Protein AF-A0A5A7TK40-F1 (afdb_monomer_lite)

Radius of gyration: 28.33 Å; chains: 1; bounding box: 51×28×80 Å

Secondary structure (DSSP, 8-state):
-HHHHHHHHHHHHHHHHHHHHHHHHHHHHHHHHHHT----S---------PPPPPPB---S-HHHHHHHHHHHHHHHHHHT---HHHHHHHHHHTB-GGGGG-

Structure (mmCIF, N/CA/C/O backbone):
data_AF-A0A5A7TK40-F1
#
_entry.id   AF-A0A5A7TK40-F1
#
loop_
_atom_site.group_PDB
_atom_site.id
_atom_site.type_symbol
_atom_site.label_atom_id
_atom_site.label_alt_id
_atom_site.label_comp_id
_atom_site.label_asym_id
_atom_site.label_entity_id
_atom_site.label_seq_id
_atom_site.pdbx_PDB_ins_code
_atom_site.Cartn_x
_atom_site.Cartn_y
_atom_site.Cartn_z
_atom_site.occupancy
_atom_site.B_iso_or_equiv
_atom_site.auth_seq_id
_atom_site.auth_comp_id
_atom_site.auth_asym_id
_atom_site.auth_atom_id
_atom_site.pdbx_PDB_model_num
ATOM 1 N N . MET A 1 1 ? -15.600 18.396 61.948 1.00 63.97 1 MET A N 1
ATOM 2 C CA . MET A 1 1 ? -14.781 18.822 60.791 1.00 63.97 1 MET A CA 1
ATOM 3 C C . MET A 1 1 ? -14.151 17.643 60.057 1.00 63.97 1 MET A C 1
ATOM 5 O O . MET A 1 1 ? -14.472 17.466 58.897 1.00 63.97 1 MET A O 1
ATOM 9 N N . ILE A 1 2 ? -13.330 16.801 60.702 1.00 73.69 2 ILE A N 1
ATOM 10 C CA . ILE A 1 2 ? -12.660 15.666 60.022 1.00 73.69 2 ILE A CA 1
ATOM 11 C C . ILE A 1 2 ? -13.654 14.619 59.480 1.00 73.69 2 ILE A C 1
ATOM 13 O O . ILE A 1 2 ? -13.483 14.138 58.366 1.00 73.69 2 ILE A O 1
ATOM 17 N N . ASN A 1 3 ? -14.716 14.302 60.231 1.00 76.69 3 ASN A N 1
ATOM 18 C CA . ASN A 1 3 ? -15.721 13.328 59.790 1.00 76.69 3 ASN A CA 1
ATOM 19 C C . ASN A 1 3 ? -16.507 13.815 58.562 1.00 76.69 3 ASN A C 1
ATOM 21 O O . ASN A 1 3 ? -16.678 13.065 57.619 1.00 76.69 3 ASN A O 1
ATOM 25 N N . ASP A 1 4 ? -16.907 15.086 58.553 1.00 81.69 4 ASP A N 1
ATOM 26 C CA . ASP A 1 4 ? -17.688 15.712 57.476 1.00 81.69 4 ASP A CA 1
ATOM 27 C C . ASP A 1 4 ? -16.932 15.716 56.133 1.00 81.69 4 ASP A C 1
ATOM 29 O O . ASP A 1 4 ? -17.466 15.345 55.096 1.00 81.69 4 ASP A O 1
ATOM 33 N N . MET A 1 5 ? -15.628 16.005 56.175 1.00 85.12 5 MET A N 1
ATOM 34 C CA . MET A 1 5 ? -14.755 15.936 55.001 1.00 85.12 5 MET A CA 1
ATOM 35 C C . MET A 1 5 ? -14.573 14.492 54.497 1.00 85.12 5 MET A C 1
ATOM 37 O O . MET A 1 5 ? -14.537 14.253 53.295 1.00 85.12 5 MET A O 1
ATOM 41 N N . SER A 1 6 ? -14.493 13.513 55.406 1.00 88.31 6 SER A N 1
ATOM 42 C CA . SER A 1 6 ? -14.411 12.082 55.064 1.00 88.31 6 SER A CA 1
ATOM 43 C C . SER A 1 6 ? -15.694 11.557 54.398 1.00 88.31 6 SER A C 1
ATOM 45 O O . SER A 1 6 ? -15.632 10.710 53.505 1.00 88.31 6 SER A O 1
ATOM 47 N N . GLU A 1 7 ? -16.859 12.069 54.805 1.00 91.88 7 GLU A N 1
ATOM 48 C CA . GLU A 1 7 ? -18.147 11.771 54.165 1.00 91.88 7 GLU A CA 1
ATOM 49 C C . GLU A 1 7 ? -18.192 12.288 52.722 1.00 91.88 7 GLU A C 1
ATOM 51 O O . GLU A 1 7 ? -18.542 11.530 51.817 1.00 91.88 7 GLU A O 1
ATOM 56 N N . ASP A 1 8 ? -17.768 13.533 52.492 1.00 92.50 8 ASP A N 1
ATOM 57 C CA . ASP A 1 8 ? -17.751 14.162 51.164 1.00 92.50 8 ASP A CA 1
ATOM 58 C C . ASP A 1 8 ? -16.792 13.454 50.188 1.00 92.50 8 ASP A C 1
ATOM 60 O O . ASP A 1 8 ? -17.146 13.137 49.046 1.00 92.50 8 ASP A O 1
ATOM 64 N N . PHE A 1 9 ? -15.598 13.080 50.668 1.00 92.50 9 PHE A N 1
ATOM 65 C CA . PHE A 1 9 ? -14.661 12.266 49.889 1.00 92.50 9 PHE A CA 1
ATOM 66 C C . PHE A 1 9 ? -15.258 10.911 49.506 1.00 92.50 9 PHE A C 1
ATOM 68 O O . PHE A 1 9 ? -15.074 10.448 48.377 1.00 92.50 9 PHE A O 1
ATOM 75 N N . ARG A 1 10 ? -15.986 10.265 50.423 1.00 94.50 10 ARG A N 1
ATOM 76 C CA . ARG A 1 10 ? -16.623 8.976 50.145 1.00 94.50 10 ARG A CA 1
ATOM 77 C C . ARG A 1 10 ? -17.765 9.110 49.143 1.00 94.50 10 ARG A C 1
ATOM 79 O O . ARG A 1 10 ? -17.830 8.308 48.216 1.00 94.50 10 ARG A O 1
ATOM 86 N N . ALA A 1 11 ? -18.597 10.141 49.279 1.00 95.62 11 ALA A N 1
ATOM 87 C CA . ALA A 1 11 ? -19.654 10.440 48.320 1.00 95.62 11 ALA A CA 1
ATOM 88 C C . ALA A 1 11 ? -19.080 10.657 46.910 1.00 95.62 11 ALA A C 1
ATOM 90 O O . ALA A 1 11 ? -19.562 10.067 45.944 1.00 95.62 11 ALA A O 1
ATOM 91 N N . THR A 1 12 ? -17.989 11.420 46.801 1.00 95.44 12 THR A N 1
ATOM 92 C CA . THR A 1 12 ? -17.301 11.655 45.524 1.00 95.44 12 THR A CA 1
ATOM 93 C C . THR A 1 12 ? -16.738 10.358 44.930 1.00 95.44 12 THR A C 1
ATOM 95 O O . THR A 1 12 ? -16.887 10.107 43.734 1.00 95.44 12 THR A O 1
ATOM 98 N N . LEU A 1 13 ? -16.133 9.491 45.750 1.00 97.12 13 LEU A N 1
ATOM 99 C CA . LEU A 1 13 ? -15.632 8.190 45.290 1.00 97.12 13 LEU A CA 1
ATOM 100 C C . LEU A 1 13 ? -16.748 7.273 44.785 1.00 97.12 13 LEU A C 1
ATOM 102 O O . LEU A 1 13 ? -16.553 6.567 43.792 1.00 97.12 13 LEU A O 1
ATOM 106 N N . ASP A 1 14 ? -17.903 7.274 45.443 1.00 97.19 14 ASP A N 1
ATOM 107 C CA . ASP A 1 14 ? -19.037 6.458 45.020 1.00 97.19 14 ASP A CA 1
ATOM 108 C C . ASP A 1 14 ? -19.639 6.969 43.703 1.00 97.19 14 ASP A C 1
ATOM 110 O O . ASP A 1 14 ? -19.967 6.160 42.834 1.00 97.19 14 ASP A O 1
ATOM 114 N N . VAL A 1 15 ? -19.683 8.290 43.487 1.00 97.56 15 VAL A N 1
ATOM 115 C CA . VAL A 1 15 ? -20.049 8.876 42.184 1.00 97.56 15 VAL A CA 1
ATOM 116 C C . VAL A 1 15 ? -19.098 8.395 41.087 1.00 97.56 15 VAL A C 1
ATOM 118 O O . VAL A 1 15 ? -19.554 7.844 40.086 1.00 97.56 15 VAL A O 1
ATOM 121 N N . VAL A 1 16 ? -17.783 8.507 41.298 1.00 97.62 16 VAL A N 1
ATOM 122 C CA . VAL A 1 16 ? -16.780 8.080 40.307 1.00 97.62 16 VAL A CA 1
ATOM 123 C C . VAL A 1 16 ? -16.897 6.583 39.994 1.00 97.62 16 VAL A C 1
ATOM 125 O O . VAL A 1 16 ? -16.823 6.180 38.833 1.00 97.62 16 VAL A O 1
ATOM 128 N N . ARG A 1 17 ? -17.123 5.732 41.004 1.00 97.56 17 ARG A N 1
ATOM 129 C CA . ARG A 1 17 ? -17.342 4.289 40.794 1.00 97.56 17 ARG A CA 1
ATOM 130 C C . ARG A 1 17 ? -18.576 4.012 39.940 1.00 97.56 17 ARG A C 1
ATOM 132 O O . ARG A 1 17 ? -18.517 3.153 39.059 1.00 97.56 17 ARG A O 1
ATOM 139 N N . ASN A 1 18 ? -19.664 4.736 40.185 1.00 97.69 18 ASN A N 1
ATOM 140 C CA . ASN A 1 18 ? -20.902 4.590 39.425 1.00 97.69 18 ASN A CA 1
ATOM 141 C C . ASN A 1 18 ? -20.732 5.047 37.969 1.00 97.69 18 ASN A C 1
ATOM 143 O O . ASN A 1 18 ? -21.194 4.358 37.060 1.00 97.69 18 ASN A O 1
ATOM 147 N N . GLU A 1 19 ? -20.012 6.143 37.725 1.00 97.44 19 GLU A N 1
ATOM 148 C CA . GLU A 1 19 ? -19.702 6.608 36.366 1.00 97.44 19 GLU A CA 1
ATOM 149 C C . GLU A 1 19 ? -18.836 5.603 35.596 1.00 97.44 19 GLU A C 1
ATOM 151 O O . GLU A 1 19 ? -19.123 5.296 34.438 1.00 97.44 19 GLU A O 1
ATOM 156 N N . ILE A 1 20 ? -17.820 5.019 36.240 1.00 97.75 20 ILE A N 1
ATOM 157 C CA . ILE A 1 20 ? -16.993 3.965 35.630 1.00 97.75 20 ILE A CA 1
ATOM 158 C C . ILE A 1 20 ? -17.855 2.749 35.258 1.00 97.75 20 ILE A C 1
ATOM 160 O O . ILE A 1 20 ? -17.684 2.173 34.180 1.00 97.75 20 ILE A O 1
ATOM 164 N N . ALA A 1 21 ? -18.793 2.353 36.122 1.00 97.88 21 ALA A N 1
ATOM 165 C CA .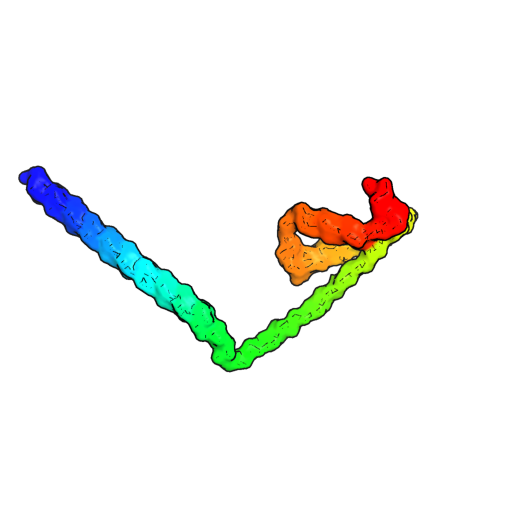 ALA A 1 21 ? -19.711 1.253 35.839 1.00 97.88 21 ALA A CA 1
ATOM 166 C C . ALA A 1 21 ? -20.646 1.557 34.650 1.00 97.88 21 ALA A C 1
ATOM 168 O O . ALA A 1 21 ? -20.834 0.692 33.786 1.00 97.88 21 ALA A O 1
ATOM 169 N N . ASP A 1 22 ? -21.180 2.779 34.553 1.00 97.62 22 ASP A N 1
ATOM 170 C CA . ASP A 1 22 ? -22.017 3.215 33.424 1.00 97.62 22 ASP A CA 1
ATOM 171 C C . ASP A 1 22 ? -21.234 3.218 32.103 1.00 97.62 22 ASP A C 1
ATOM 173 O O . ASP A 1 22 ? -21.673 2.625 31.111 1.00 97.62 22 ASP A O 1
ATOM 177 N N . VAL A 1 23 ? -20.031 3.800 32.098 1.00 97.88 23 VAL A N 1
ATOM 178 C CA . VAL A 1 23 ? -19.156 3.839 30.916 1.00 97.88 23 VAL A CA 1
ATOM 179 C C . VAL A 1 23 ? -18.804 2.427 30.448 1.00 97.88 23 VAL A C 1
ATOM 181 O O . VAL A 1 23 ? -18.929 2.128 29.259 1.00 97.88 23 VAL A O 1
ATOM 184 N N . ASN A 1 24 ? -18.431 1.530 31.366 1.00 97.44 24 ASN A N 1
ATOM 185 C CA . ASN A 1 24 ? -18.130 0.135 31.029 1.00 97.44 24 ASN A CA 1
ATOM 186 C C . ASN A 1 24 ? -19.346 -0.593 30.438 1.00 97.44 24 ASN A C 1
ATOM 188 O O . ASN A 1 24 ? -19.212 -1.361 29.481 1.00 97.44 24 ASN A O 1
ATOM 192 N N . THR A 1 25 ? -20.542 -0.317 30.960 1.00 97.38 25 THR A N 1
ATOM 193 C CA . THR A 1 25 ? -21.790 -0.891 30.443 1.00 97.38 25 THR A CA 1
ATOM 194 C C . THR A 1 25 ? -22.074 -0.400 29.022 1.00 97.38 25 THR A C 1
ATOM 196 O O . THR A 1 25 ? -22.323 -1.211 28.125 1.00 97.38 25 THR A O 1
ATOM 199 N N . LYS A 1 26 ? -21.962 0.911 28.773 1.00 96.75 26 LYS A N 1
ATOM 200 C CA . LYS A 1 26 ? -22.125 1.507 27.435 1.00 96.75 26 LYS A CA 1
ATOM 201 C C . LYS A 1 26 ? -21.097 0.985 26.434 1.00 96.75 26 LYS A C 1
ATOM 203 O O . LYS A 1 26 ? -21.454 0.692 25.289 1.00 96.75 26 LYS A O 1
ATOM 208 N N . LEU A 1 27 ? -19.844 0.821 26.857 1.00 96.00 27 LEU A N 1
ATOM 209 C CA . LEU A 1 27 ? -18.778 0.278 26.018 1.00 96.00 27 LEU A CA 1
ATOM 210 C C . LEU A 1 27 ? -19.081 -1.165 25.601 1.00 96.00 27 LEU A C 1
ATOM 212 O O . LEU A 1 27 ? -19.052 -1.477 24.412 1.00 96.00 27 LEU A O 1
ATOM 216 N N . SER A 1 28 ? -19.446 -2.019 26.561 1.00 94.75 28 SER A N 1
ATOM 217 C CA . SER A 1 28 ? -19.819 -3.415 26.307 1.00 94.75 28 SER A CA 1
ATOM 218 C C . SER A 1 28 ? -21.012 -3.526 25.351 1.00 94.75 28 SER A C 1
ATOM 220 O O . SER A 1 28 ? -20.980 -4.298 24.389 1.00 94.75 28 SER A O 1
ATOM 222 N N . LEU A 1 29 ? -22.042 -2.694 25.541 1.00 95.06 29 LEU A N 1
ATOM 223 C CA . LEU A 1 29 ? -23.197 -2.643 24.643 1.00 95.06 29 LEU A CA 1
ATOM 224 C C . LEU A 1 29 ? -22.818 -2.198 23.230 1.00 95.06 29 LEU A C 1
ATOM 226 O O . LEU A 1 29 ? -23.306 -2.789 22.269 1.00 95.06 29 LEU A O 1
ATOM 230 N N . THR A 1 30 ? -21.936 -1.206 23.096 1.00 92.31 30 THR A N 1
ATOM 231 C CA . THR A 1 30 ? -21.470 -0.713 21.792 1.00 92.31 30 THR A CA 1
ATOM 232 C C . THR A 1 30 ? -20.640 -1.769 21.072 1.00 92.31 30 THR A C 1
ATOM 234 O O . THR A 1 30 ? -20.896 -2.058 19.905 1.00 92.31 30 THR A O 1
ATOM 237 N N . MET A 1 31 ? -19.704 -2.415 21.773 1.00 91.12 31 MET A N 1
ATOM 238 C CA . MET A 1 31 ? -18.915 -3.522 21.226 1.00 91.12 31 MET A CA 1
ATOM 239 C C . MET A 1 31 ? -19.809 -4.680 20.781 1.00 91.12 31 MET A C 1
ATOM 241 O O . MET A 1 31 ? -19.629 -5.216 19.690 1.00 91.12 31 MET A O 1
ATOM 245 N N . ARG A 1 32 ? -20.823 -5.029 21.582 1.00 91.12 32 ARG A N 1
ATOM 246 C CA . ARG A 1 32 ? -21.804 -6.055 21.224 1.00 91.12 32 ARG A CA 1
ATOM 247 C C . ARG A 1 32 ? -22.657 -5.636 20.031 1.00 91.12 32 ARG A C 1
ATOM 249 O O . ARG A 1 32 ? -22.901 -6.461 19.162 1.00 91.12 32 ARG A O 1
ATOM 256 N N . ALA A 1 33 ? -23.105 -4.383 19.968 1.00 86.38 33 ALA A N 1
ATOM 257 C CA . ALA A 1 33 ? -23.856 -3.868 18.830 1.00 86.38 33 ALA A CA 1
ATOM 258 C C . ALA A 1 33 ? -23.020 -3.945 17.551 1.00 86.38 33 ALA A C 1
ATOM 260 O O . ALA A 1 33 ? -23.523 -4.448 16.559 1.00 86.38 33 ALA A O 1
ATOM 261 N N . MET A 1 34 ? -21.745 -3.540 17.598 1.00 82.50 34 MET A N 1
ATOM 262 C CA . MET A 1 34 ? -20.794 -3.657 16.487 1.00 82.50 34 MET A CA 1
ATOM 263 C C . MET A 1 34 ? -20.552 -5.112 16.068 1.00 82.50 34 MET A C 1
ATOM 265 O O . MET A 1 34 ? -20.587 -5.405 14.879 1.00 82.50 34 MET A O 1
ATOM 269 N N . ALA A 1 35 ? -20.350 -6.026 17.022 1.00 79.00 35 ALA A N 1
ATOM 270 C CA . ALA A 1 35 ? -20.174 -7.452 16.736 1.00 79.00 35 ALA A CA 1
ATOM 271 C C . ALA A 1 35 ? -21.445 -8.090 16.148 1.00 79.00 35 ALA A C 1
ATOM 273 O O . ALA A 1 35 ? -21.366 -8.942 15.268 1.00 79.00 35 ALA A O 1
ATOM 274 N N . ASN A 1 36 ? -22.615 -7.640 16.605 1.00 80.19 36 ASN A N 1
ATOM 275 C CA . ASN A 1 36 ? -23.918 -8.081 16.119 1.00 80.19 36 ASN A CA 1
ATOM 276 C C . ASN A 1 36 ? -24.385 -7.326 14.868 1.00 80.19 36 ASN A C 1
ATOM 278 O O . ASN A 1 36 ? -25.465 -7.641 14.364 1.00 80.19 36 ASN A O 1
ATOM 282 N N . GLN A 1 37 ? -23.601 -6.380 14.330 1.00 71.06 37 GLN A N 1
ATOM 283 C CA . GLN A 1 37 ? -23.797 -5.884 12.967 1.00 71.06 37 GLN A CA 1
ATOM 284 C C . GLN A 1 37 ? -23.386 -6.978 11.972 1.00 71.06 37 GLN A C 1
ATOM 286 O O . GLN A 1 37 ? -22.430 -6.858 11.212 1.00 71.06 37 GLN A O 1
ATOM 291 N N . VAL A 1 38 ? -24.153 -8.068 11.953 1.00 57.22 38 VAL A N 1
ATOM 292 C CA . VAL A 1 38 ? -24.407 -8.789 10.711 1.00 57.22 38 VAL A CA 1
ATOM 293 C C . VAL A 1 38 ? -25.114 -7.782 9.799 1.00 57.22 38 VAL A C 1
ATOM 295 O O . VAL A 1 38 ? -26.040 -7.122 10.276 1.00 57.22 38 VAL A O 1
ATOM 298 N N . PRO A 1 39 ? -24.713 -7.608 8.527 1.00 55.19 39 PRO A N 1
ATOM 299 C CA . PRO A 1 39 ? -25.379 -6.674 7.626 1.00 55.19 39 PRO A CA 1
ATOM 300 C C . PRO A 1 39 ? -26.842 -7.094 7.407 1.00 55.19 39 PRO A C 1
ATOM 302 O O . PRO A 1 39 ? -27.156 -7.897 6.530 1.00 55.19 39 PRO A O 1
ATOM 3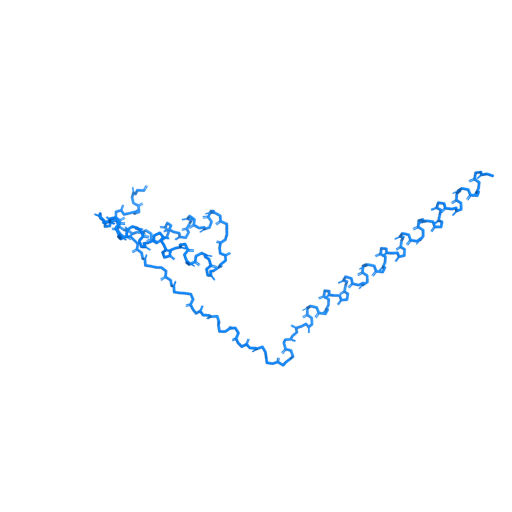05 N N . VAL A 1 40 ? -27.752 -6.582 8.235 1.00 59.69 40 VAL A N 1
ATOM 306 C CA . VAL A 1 40 ? -29.194 -6.714 8.043 1.00 59.69 40 VAL A CA 1
ATOM 307 C C . VAL A 1 40 ? -29.575 -5.692 6.984 1.00 59.69 40 VAL A C 1
ATOM 309 O O . VAL A 1 40 ? -29.663 -4.500 7.254 1.00 59.69 40 VAL A O 1
ATOM 312 N N . GLY A 1 41 ? -29.774 -6.186 5.765 1.00 53.41 41 GLY A N 1
ATOM 313 C CA . GLY A 1 41 ? -30.285 -5.400 4.649 1.00 53.41 41 GLY A CA 1
ATOM 314 C C . GLY A 1 41 ? -29.184 -4.852 3.754 1.00 53.41 41 GLY A C 1
ATOM 315 O O . GLY A 1 41 ? -28.641 -3.785 4.008 1.00 53.41 41 GLY A O 1
ATOM 316 N N . GLY A 1 42 ? -28.900 -5.599 2.682 1.00 54.19 42 GLY A N 1
ATOM 317 C CA . GLY A 1 42 ? -28.266 -5.098 1.464 1.00 54.19 42 GLY A CA 1
ATOM 318 C C . GLY A 1 42 ? -27.076 -4.188 1.711 1.00 54.19 42 GLY A C 1
ATOM 319 O O . GLY A 1 42 ? -27.144 -3.000 1.405 1.00 54.19 42 GLY A O 1
ATOM 320 N N . ALA A 1 43 ? -25.972 -4.748 2.216 1.00 45.50 43 ALA A N 1
ATOM 321 C CA . ALA A 1 43 ? -24.686 -4.117 1.987 1.00 45.50 43 ALA A CA 1
ATOM 322 C C . ALA A 1 43 ? -24.623 -3.851 0.482 1.00 45.50 43 ALA A C 1
ATOM 324 O O . ALA A 1 43 ? -24.605 -4.801 -0.306 1.00 45.50 43 ALA A O 1
ATOM 325 N N . VAL A 1 44 ? -24.648 -2.572 0.088 1.00 55.12 44 VAL A N 1
ATOM 326 C CA . VAL A 1 44 ? -24.130 -2.164 -1.214 1.00 55.12 44 VAL A CA 1
ATOM 327 C C . VAL A 1 44 ? -22.854 -2.973 -1.336 1.00 55.12 44 VAL A C 1
ATOM 329 O O . VAL A 1 44 ? -22.018 -2.869 -0.426 1.00 55.12 44 VAL A O 1
ATOM 332 N N . PRO A 1 45 ? -22.718 -3.864 -2.334 1.00 50.09 45 PRO A N 1
ATOM 333 C CA . PRO A 1 45 ? -21.430 -4.453 -2.558 1.00 50.09 45 PRO A CA 1
ATOM 334 C C . PRO A 1 45 ? -20.577 -3.225 -2.811 1.00 50.09 45 PRO A C 1
ATOM 336 O O . PRO A 1 45 ? -20.701 -2.573 -3.846 1.00 50.09 45 PRO A O 1
ATOM 339 N N . VAL A 1 46 ? -19.755 -2.854 -1.827 1.00 49.81 46 VAL A N 1
ATOM 340 C CA . VAL A 1 46 ? -18.526 -2.155 -2.113 1.00 49.81 46 VAL A CA 1
ATOM 341 C C . VAL A 1 46 ? -17.871 -3.166 -3.018 1.00 49.81 46 VAL A C 1
ATOM 343 O O . VAL A 1 46 ? -17.299 -4.153 -2.554 1.00 49.81 46 VAL A O 1
ATOM 346 N N . THR A 1 47 ? -18.130 -3.027 -4.318 1.00 52.12 47 THR A N 1
ATOM 347 C CA . THR A 1 47 ? -17.402 -3.696 -5.364 1.00 52.12 47 THR A CA 1
ATOM 348 C C . THR A 1 47 ? -15.993 -3.344 -4.981 1.00 52.12 47 THR A C 1
ATOM 350 O O . THR A 1 47 ? -15.599 -2.186 -5.119 1.00 52.12 47 THR A O 1
ATOM 353 N N . LYS A 1 48 ? -15.294 -4.284 -4.334 1.00 59.47 48 LYS A N 1
ATOM 354 C CA . LYS A 1 48 ? -13.869 -4.180 -4.095 1.00 59.47 48 LYS A CA 1
ATOM 355 C C . LYS A 1 48 ? -13.332 -4.111 -5.505 1.00 59.47 48 LYS A C 1
ATOM 357 O O . LYS A 1 48 ? -13.212 -5.139 -6.169 1.00 59.47 48 LYS A O 1
ATOM 362 N N . VAL A 1 49 ? -13.204 -2.883 -6.006 1.00 66.44 49 VAL A N 1
ATOM 363 C CA . VAL A 1 49 ? -12.640 -2.594 -7.310 1.00 66.44 49 VAL A CA 1
ATOM 364 C C . VAL A 1 49 ? -11.331 -3.344 -7.263 1.00 66.44 49 VAL A C 1
ATOM 366 O O . VAL A 1 49 ? -10.541 -3.125 -6.343 1.00 66.44 49 VAL A O 1
ATOM 369 N N . LYS A 1 50 ? -11.178 -4.339 -8.142 1.00 77.94 50 LYS A N 1
ATOM 370 C CA . LYS A 1 50 ? -9.941 -5.106 -8.200 1.00 77.94 50 LYS A CA 1
ATOM 371 C C . LYS A 1 50 ? -8.850 -4.082 -8.457 1.00 77.94 50 LYS A C 1
ATOM 373 O O . LYS A 1 50 ? -8.800 -3.503 -9.540 1.00 77.94 50 LYS A O 1
ATOM 378 N N . VAL A 1 51 ? -8.064 -3.793 -7.425 1.00 82.12 51 VAL A N 1
ATOM 379 C CA . VAL A 1 51 ? -6.933 -2.889 -7.548 1.00 82.12 51 VAL A CA 1
ATOM 380 C C . VAL A 1 51 ? -6.000 -3.552 -8.547 1.00 82.12 51 VAL A C 1
ATOM 382 O O . VAL A 1 51 ? -5.654 -4.721 -8.383 1.00 82.12 51 VAL A O 1
ATOM 385 N N . LEU A 1 52 ? -5.687 -2.845 -9.629 1.00 85.75 52 LEU A N 1
ATOM 386 C CA . LEU A 1 52 ? -4.803 -3.373 -10.658 1.00 85.75 52 LEU A CA 1
ATOM 387 C C . LEU A 1 52 ? -3.405 -3.535 -10.065 1.00 85.75 52 LEU A C 1
ATOM 389 O O . LEU A 1 52 ? -2.877 -2.602 -9.461 1.00 85.75 52 LEU A O 1
ATOM 393 N N . GLU A 1 53 ? -2.825 -4.720 -10.227 1.00 91.31 53 GLU A N 1
ATOM 394 C CA . GLU A 1 53 ? -1.458 -4.983 -9.789 1.00 91.31 53 GLU A CA 1
ATOM 395 C C . GLU A 1 53 ? -0.454 -4.217 -10.673 1.00 91.31 53 GLU A C 1
ATOM 397 O O . GLU A 1 53 ? -0.624 -4.185 -11.900 1.00 91.31 53 GLU A O 1
ATOM 402 N N . PRO A 1 54 ? 0.590 -3.599 -10.088 1.00 94.06 54 PRO A N 1
ATOM 403 C CA . PRO A 1 54 ? 1.616 -2.893 -10.847 1.00 94.06 54 PRO A CA 1
ATOM 404 C C . PRO A 1 54 ? 2.418 -3.824 -11.759 1.00 94.06 54 PRO A C 1
ATOM 406 O O . PRO A 1 54 ? 2.571 -5.018 -11.501 1.00 94.06 54 PRO A O 1
ATOM 409 N N . LYS A 1 55 ? 3.007 -3.266 -12.819 1.00 94.19 55 LYS A N 1
ATOM 410 C CA . LYS A 1 55 ? 3.903 -4.025 -13.702 1.00 94.19 55 LYS A CA 1
ATOM 411 C C . LYS A 1 55 ? 5.311 -4.124 -13.103 1.00 94.19 55 LYS A C 1
ATOM 413 O O . LYS A 1 55 ? 5.798 -3.137 -12.554 1.00 94.19 55 LYS A O 1
ATOM 418 N N . PRO A 1 56 ? 6.010 -5.262 -13.260 1.00 95.88 56 PRO A N 1
ATOM 419 C CA . PRO A 1 56 ? 7.408 -5.364 -12.863 1.00 95.88 56 PRO A CA 1
ATOM 420 C C . PRO A 1 56 ? 8.326 -4.430 -13.664 1.00 95.88 56 PRO A C 1
ATOM 422 O O . PRO A 1 56 ? 8.156 -4.274 -14.877 1.00 95.88 56 PRO A O 1
ATOM 425 N N . PHE A 1 57 ? 9.346 -3.872 -13.011 1.00 96.75 57 PHE A N 1
ATOM 426 C CA . PHE A 1 57 ? 10.381 -3.064 -13.657 1.00 96.75 57 PHE A CA 1
ATOM 427 C C . PHE A 1 57 ? 11.675 -3.860 -13.816 1.00 96.75 57 PHE A C 1
ATOM 429 O O . PHE A 1 57 ? 12.311 -4.246 -12.836 1.00 96.75 57 PHE A O 1
ATOM 436 N N . CYS A 1 58 ? 12.082 -4.096 -15.068 1.00 95.81 58 CYS A N 1
ATOM 437 C CA . CYS A 1 58 ? 13.239 -4.938 -15.386 1.00 95.81 58 CYS A CA 1
ATOM 438 C C . CYS A 1 58 ? 14.501 -4.157 -15.793 1.00 95.81 58 CYS A C 1
ATOM 440 O O . CYS A 1 58 ? 15.272 -4.640 -16.621 1.00 95.81 58 CYS A O 1
ATOM 442 N N . GLY A 1 59 ? 14.705 -2.948 -15.260 1.00 92.50 59 GLY A N 1
ATOM 443 C CA . GLY A 1 59 ? 15.968 -2.215 -15.432 1.00 92.50 59 GLY A CA 1
ATOM 444 C C . GLY A 1 59 ? 16.145 -1.553 -16.799 1.00 92.50 59 GLY A C 1
ATOM 445 O O . GLY A 1 59 ? 17.271 -1.296 -17.223 1.00 92.50 59 GLY A O 1
ATOM 446 N N . VAL A 1 60 ? 15.045 -1.276 -17.506 1.00 94.56 60 VAL A N 1
ATOM 447 C CA . VAL A 1 60 ? 15.096 -0.504 -18.753 1.00 94.56 60 VAL A CA 1
ATOM 448 C C . VAL A 1 60 ? 15.665 0.880 -18.438 1.00 94.56 60 VAL A C 1
ATOM 450 O O . VAL A 1 60 ? 15.165 1.566 -17.549 1.00 94.56 60 VAL A O 1
ATOM 453 N N . ARG A 1 61 ? 16.705 1.297 -19.169 1.00 92.62 61 ARG A N 1
ATOM 454 C CA . ARG A 1 61 ? 17.356 2.611 -19.016 1.00 92.62 61 ARG A CA 1
ATOM 455 C C . ARG A 1 61 ? 16.535 3.724 -19.673 1.00 92.62 61 ARG A C 1
ATOM 457 O O . ARG A 1 61 ? 17.017 4.434 -20.548 1.00 92.62 61 ARG A O 1
ATOM 464 N N . ASP A 1 62 ? 15.280 3.828 -19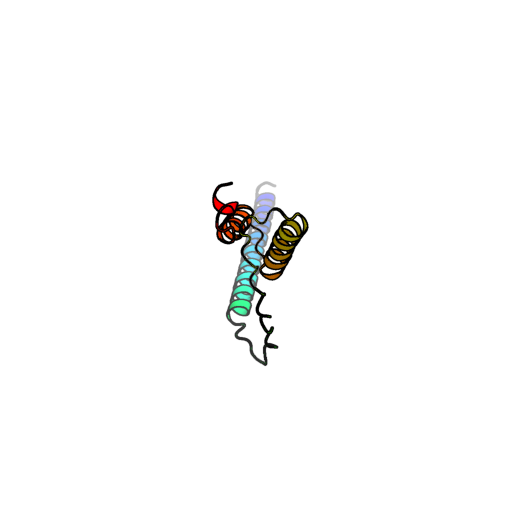.260 1.00 95.44 62 ASP A N 1
ATOM 465 C CA . ASP A 1 62 ? 14.305 4.810 -19.715 1.00 95.44 62 ASP A CA 1
ATOM 466 C C . ASP A 1 62 ? 13.700 5.491 -18.483 1.00 95.44 62 ASP A C 1
ATOM 468 O O . ASP A 1 62 ? 13.057 4.844 -17.651 1.00 95.44 62 ASP A O 1
ATOM 472 N N . ALA A 1 63 ? 13.913 6.803 -18.374 1.00 96.06 63 ALA A N 1
ATOM 473 C CA . ALA A 1 63 ? 13.399 7.609 -17.273 1.00 96.06 63 ALA A CA 1
ATOM 474 C C . ALA A 1 63 ? 11.869 7.528 -17.175 1.00 96.06 63 ALA A C 1
ATOM 476 O O . ALA A 1 63 ? 11.330 7.386 -16.081 1.00 96.06 63 ALA A O 1
ATOM 477 N N . LYS A 1 64 ? 11.170 7.509 -18.314 1.00 97.06 64 LYS A N 1
ATOM 478 C CA . LYS A 1 64 ? 9.710 7.422 -18.353 1.00 97.06 64 LYS A CA 1
ATOM 479 C C . LYS A 1 64 ? 9.216 6.071 -17.841 1.00 97.06 64 LYS A C 1
ATOM 481 O O . LYS A 1 64 ? 8.194 6.000 -17.164 1.00 97.06 64 LYS A O 1
ATOM 486 N N . ALA A 1 65 ? 9.929 4.989 -18.152 1.00 95.75 65 ALA A N 1
ATOM 487 C CA . ALA A 1 65 ? 9.590 3.661 -17.643 1.00 95.75 65 ALA A CA 1
ATOM 488 C C . ALA A 1 65 ? 9.748 3.584 -16.117 1.00 95.75 65 ALA A C 1
ATOM 490 O O . ALA A 1 65 ? 8.901 2.995 -15.446 1.00 95.75 65 ALA A O 1
ATOM 491 N N . LEU A 1 66 ? 10.797 4.212 -15.576 1.00 95.19 66 LEU A N 1
ATOM 492 C CA . LEU A 1 66 ? 11.021 4.300 -14.135 1.00 95.19 66 LEU A CA 1
ATOM 493 C C . LEU A 1 66 ? 9.961 5.169 -13.438 1.00 95.19 66 LEU A C 1
ATOM 495 O O . LEU A 1 66 ? 9.408 4.755 -12.422 1.00 95.19 66 LEU A O 1
ATOM 499 N N . GLU A 1 67 ? 9.636 6.337 -13.995 1.00 96.88 67 GLU A N 1
ATOM 500 C CA . GLU A 1 67 ? 8.593 7.225 -13.463 1.00 96.88 67 GLU A CA 1
ATOM 501 C C . GLU A 1 67 ? 7.222 6.543 -13.433 1.00 96.88 67 GLU A C 1
ATOM 503 O O . GLU A 1 67 ? 6.539 6.586 -12.411 1.00 96.88 67 GLU A O 1
ATOM 508 N N . ASN A 1 68 ? 6.843 5.853 -14.514 1.00 96.00 68 ASN A N 1
ATOM 509 C CA . ASN A 1 68 ? 5.586 5.105 -14.564 1.00 96.00 68 ASN A CA 1
ATOM 510 C C . ASN A 1 68 ? 5.537 4.004 -13.496 1.00 96.00 68 ASN A C 1
ATOM 512 O O . ASN A 1 68 ? 4.520 3.849 -12.829 1.00 96.00 68 ASN A O 1
ATOM 516 N N . PHE A 1 69 ? 6.636 3.268 -13.294 1.00 96.06 69 PHE A N 1
ATOM 517 C CA . PHE A 1 69 ? 6.715 2.235 -12.258 1.00 96.06 69 PHE A CA 1
ATOM 518 C C . PHE A 1 69 ? 6.508 2.809 -10.850 1.00 96.06 69 PHE A C 1
ATOM 520 O O . PHE A 1 69 ? 5.728 2.263 -10.067 1.00 96.06 69 PHE A O 1
ATOM 527 N N . ILE A 1 70 ? 7.178 3.922 -10.534 1.00 96.38 70 ILE A N 1
ATOM 528 C CA . ILE A 1 70 ? 7.028 4.602 -9.240 1.00 96.38 70 ILE A CA 1
ATOM 529 C C . ILE A 1 70 ? 5.581 5.072 -9.066 1.00 96.38 70 ILE A C 1
ATOM 531 O O . ILE A 1 70 ? 4.963 4.792 -8.038 1.00 96.38 70 ILE A O 1
ATOM 535 N N . PHE A 1 71 ? 5.023 5.732 -10.082 1.00 96.94 71 PHE A N 1
ATOM 536 C CA . PHE A 1 71 ? 3.655 6.238 -10.051 1.00 96.94 71 PHE A CA 1
ATOM 537 C C . PHE A 1 71 ? 2.625 5.118 -9.837 1.00 96.94 71 PHE A C 1
ATOM 539 O O . PHE A 1 71 ? 1.762 5.243 -8.965 1.00 96.94 71 PHE A O 1
ATOM 546 N N . ASP A 1 72 ? 2.737 4.005 -10.567 1.00 96.50 72 ASP A N 1
ATOM 547 C CA . ASP A 1 72 ? 1.837 2.854 -10.439 1.00 96.50 72 ASP A CA 1
ATOM 548 C C . ASP A 1 72 ? 1.849 2.292 -9.008 1.00 96.50 72 ASP A C 1
ATOM 550 O O . ASP A 1 72 ? 0.792 2.016 -8.432 1.00 96.50 72 ASP A O 1
ATOM 554 N N . PHE A 1 73 ? 3.029 2.193 -8.386 1.00 96.62 73 PHE A N 1
ATOM 555 C CA . PHE A 1 73 ? 3.156 1.752 -6.996 1.00 96.62 73 PHE A CA 1
ATOM 556 C C . PHE A 1 73 ? 2.572 2.746 -5.992 1.00 96.62 73 PHE A C 1
ATOM 558 O O . PHE A 1 73 ? 1.909 2.335 -5.037 1.00 96.62 73 PHE A O 1
ATOM 565 N N . GLU A 1 74 ? 2.754 4.050 -6.197 1.00 95.44 74 GLU A N 1
ATOM 566 C CA . GLU A 1 74 ? 2.132 5.062 -5.341 1.00 95.44 74 GLU A CA 1
ATOM 567 C C . GLU A 1 74 ? 0.604 4.974 -5.365 1.00 95.44 74 GLU A C 1
ATOM 569 O O . GLU A 1 74 ? -0.033 5.049 -4.308 1.00 95.44 74 GLU A O 1
ATOM 574 N N . GLN A 1 75 ? 0.009 4.798 -6.549 1.00 94.50 75 GLN A N 1
ATOM 575 C CA . GLN A 1 75 ? -1.437 4.617 -6.676 1.00 94.50 75 GLN A CA 1
ATOM 576 C C . GLN A 1 75 ? -1.886 3.293 -6.059 1.00 94.50 75 GLN A C 1
ATOM 578 O O . GLN A 1 75 ? -2.878 3.264 -5.328 1.00 94.50 75 GLN A O 1
ATOM 583 N N . TYR A 1 76 ? -1.127 2.217 -6.268 1.00 95.56 76 TYR A N 1
ATOM 584 C CA . TYR A 1 76 ? -1.411 0.917 -5.672 1.00 95.56 76 TYR A CA 1
ATOM 585 C C . TYR A 1 76 ? -1.427 0.976 -4.141 1.00 95.56 76 TYR A C 1
ATOM 587 O O . TYR A 1 76 ? -2.360 0.480 -3.509 1.00 95.56 76 TYR A O 1
ATOM 595 N N . PHE A 1 77 ? -0.446 1.634 -3.518 1.00 95.38 77 PHE A N 1
ATOM 596 C CA . PHE A 1 77 ? -0.404 1.788 -2.063 1.00 95.38 77 PHE A CA 1
ATOM 597 C C . PHE A 1 77 ? -1.565 2.622 -1.522 1.00 95.38 77 PHE A C 1
ATOM 599 O O . PHE A 1 77 ? -2.104 2.290 -0.466 1.00 95.38 77 PHE A O 1
ATOM 606 N N . LYS A 1 78 ? -1.974 3.676 -2.241 1.00 92.81 78 LYS A N 1
ATOM 607 C CA . LYS A 1 78 ? -3.160 4.474 -1.887 1.00 92.81 78 LYS A CA 1
ATOM 608 C C . LYS A 1 78 ? -4.431 3.629 -1.967 1.00 92.81 78 LYS A C 1
ATOM 610 O O . LYS A 1 78 ? -5.238 3.662 -1.045 1.00 92.81 78 LYS A O 1
ATOM 615 N N . ALA A 1 79 ? -4.579 2.834 -3.025 1.00 91.75 79 ALA A N 1
ATOM 616 C CA . ALA A 1 79 ? -5.747 1.983 -3.239 1.00 91.75 79 ALA A CA 1
ATOM 617 C C . ALA A 1 79 ? -5.826 0.796 -2.262 1.00 91.75 79 ALA A C 1
ATOM 619 O O . ALA A 1 79 ? -6.920 0.368 -1.903 1.00 91.75 79 ALA A O 1
ATOM 620 N N . THR A 1 80 ? -4.684 0.274 -1.808 1.00 91.88 80 THR A N 1
ATOM 621 C CA . THR A 1 80 ? -4.607 -0.859 -0.867 1.00 91.88 80 THR A CA 1
ATOM 622 C C . THR A 1 80 ? -4.429 -0.444 0.595 1.00 91.88 80 THR A C 1
ATOM 624 O O . THR A 1 80 ? -4.362 -1.305 1.469 1.00 91.88 80 THR A O 1
ATOM 627 N N . ASN A 1 81 ? -4.375 0.862 0.882 1.00 92.75 81 ASN A N 1
ATOM 628 C CA . ASN A 1 81 ? -4.131 1.423 2.214 1.00 92.75 81 ASN A CA 1
ATOM 629 C C . ASN A 1 81 ? -2.860 0.869 2.899 1.00 92.75 81 ASN A C 1
ATOM 631 O O . ASN A 1 81 ? -2.775 0.768 4.125 1.00 92.75 81 ASN A O 1
ATOM 635 N N . ILE A 1 82 ? -1.843 0.508 2.113 1.00 92.44 82 ILE A N 1
ATOM 636 C CA . ILE A 1 82 ? -0.537 0.122 2.651 1.00 92.44 82 ILE A CA 1
ATO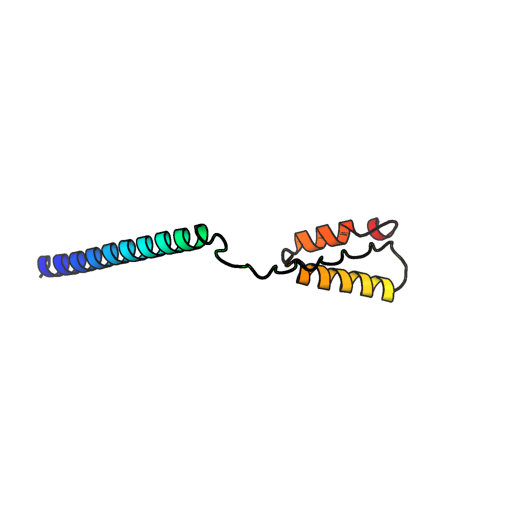M 637 C C . ILE A 1 82 ? 0.168 1.410 3.071 1.00 92.44 82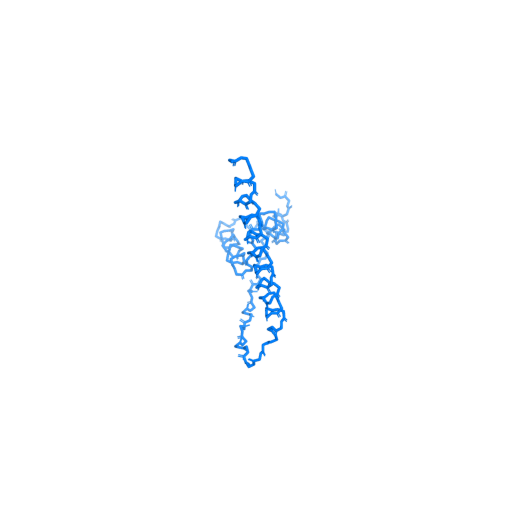 ILE A C 1
ATOM 639 O O . ILE A 1 82 ? 0.547 2.222 2.230 1.00 92.44 82 ILE A O 1
ATOM 643 N N . VAL A 1 83 ? 0.346 1.614 4.376 1.00 93.88 83 VAL A N 1
ATOM 644 C CA . VAL A 1 83 ? 0.979 2.827 4.937 1.00 93.88 83 VAL A CA 1
ATOM 645 C C . VAL A 1 83 ? 2.333 2.559 5.594 1.00 93.88 83 VAL A C 1
ATOM 647 O O . VAL A 1 83 ? 3.146 3.474 5.720 1.00 93.88 83 VAL A O 1
ATOM 650 N N . ILE A 1 84 ? 2.608 1.306 5.961 1.00 96.69 84 ILE A N 1
ATOM 651 C CA . ILE A 1 84 ? 3.861 0.894 6.600 1.00 96.69 84 ILE A CA 1
ATOM 652 C C . ILE A 1 84 ? 4.997 0.998 5.577 1.00 96.69 84 ILE A C 1
ATOM 654 O O . ILE A 1 84 ? 4.969 0.331 4.544 1.00 96.69 84 ILE A O 1
ATOM 658 N N . LYS A 1 85 ? 6.003 1.837 5.864 1.00 96.25 85 LYS A N 1
ATOM 659 C CA . LYS A 1 85 ? 7.122 2.111 4.944 1.00 96.25 85 LYS A CA 1
ATOM 660 C C . LYS A 1 85 ? 7.887 0.847 4.558 1.00 96.25 85 LYS A C 1
ATOM 662 O O . LYS A 1 85 ? 8.158 0.649 3.381 1.00 96.25 85 LYS A O 1
ATOM 667 N N . GLU A 1 86 ? 8.187 -0.006 5.533 1.00 97.50 86 GLU A N 1
ATOM 668 C CA . GLU A 1 86 ? 8.864 -1.285 5.301 1.00 97.50 86 GLU A CA 1
ATOM 669 C C . GLU A 1 86 ? 8.073 -2.160 4.324 1.00 97.50 86 GLU A C 1
ATOM 671 O O . GLU A 1 86 ? 8.612 -2.569 3.304 1.00 97.50 86 GLU A O 1
ATOM 676 N N . ALA A 1 87 ? 6.765 -2.332 4.548 1.00 97.06 87 ALA A N 1
ATOM 677 C CA . ALA A 1 87 ? 5.906 -3.108 3.656 1.00 97.06 87 ALA A CA 1
ATOM 678 C C . ALA A 1 87 ? 5.852 -2.533 2.230 1.00 97.06 87 ALA A C 1
ATOM 680 O O . ALA A 1 87 ? 5.825 -3.297 1.266 1.00 97.06 87 ALA A O 1
ATOM 681 N N . LYS A 1 88 ? 5.874 -1.199 2.077 1.00 96.56 88 LYS A N 1
ATOM 682 C CA . LYS A 1 88 ? 5.977 -0.556 0.756 1.00 96.56 88 LYS A CA 1
ATOM 683 C C . LYS A 1 88 ? 7.280 -0.930 0.056 1.00 96.56 88 LYS A C 1
ATOM 685 O O . LYS A 1 88 ? 7.244 -1.364 -1.089 1.00 96.56 88 LYS A O 1
ATOM 690 N N . VAL A 1 89 ? 8.413 -0.805 0.748 1.00 96.69 89 VAL A N 1
ATOM 691 C CA . VAL A 1 89 ? 9.735 -1.150 0.200 1.00 96.69 89 VAL A CA 1
ATOM 692 C C . VAL A 1 89 ? 9.804 -2.634 -0.159 1.00 96.69 89 VAL A C 1
ATOM 694 O O . VAL A 1 89 ? 10.185 -2.976 -1.279 1.00 96.69 89 VAL A O 1
ATOM 697 N N . THR A 1 90 ? 9.374 -3.522 0.740 1.00 97.06 90 THR A N 1
ATOM 698 C CA . THR A 1 90 ? 9.325 -4.967 0.485 1.00 97.06 90 THR A CA 1
ATOM 699 C C . THR A 1 90 ? 8.470 -5.281 -0.739 1.00 97.06 90 THR A C 1
ATOM 701 O O . THR A 1 90 ? 8.899 -6.032 -1.607 1.00 97.06 90 THR A O 1
ATOM 704 N N . LEU A 1 91 ? 7.290 -4.669 -0.879 1.00 96.50 91 LEU A N 1
ATOM 705 C CA . LEU A 1 91 ? 6.443 -4.938 -2.036 1.00 96.50 91 LEU A CA 1
ATOM 706 C C . LEU A 1 91 ? 7.040 -4.390 -3.340 1.00 96.50 91 LEU A C 1
ATOM 708 O O . LEU A 1 91 ? 7.068 -5.105 -4.334 1.00 96.50 91 LEU A O 1
ATOM 712 N N . THR A 1 92 ? 7.551 -3.157 -3.356 1.00 97.06 92 THR A N 1
ATOM 713 C CA . THR A 1 92 ? 8.166 -2.575 -4.562 1.00 97.06 92 THR A CA 1
ATOM 714 C C . THR A 1 92 ? 9.381 -3.386 -5.020 1.00 97.06 92 THR A C 1
ATOM 716 O O . THR A 1 92 ? 9.527 -3.655 -6.211 1.00 97.06 92 THR A O 1
ATOM 719 N N . THR A 1 93 ? 10.217 -3.850 -4.085 1.00 95.69 93 THR A N 1
ATOM 720 C CA . THR A 1 93 ? 11.397 -4.679 -4.399 1.00 95.69 93 THR A CA 1
ATOM 721 C C . THR A 1 93 ? 11.029 -6.047 -4.978 1.00 95.69 93 THR A C 1
ATOM 723 O O . THR A 1 93 ? 11.723 -6.534 -5.871 1.00 95.69 93 THR A O 1
ATOM 726 N N . MET A 1 94 ? 9.901 -6.644 -4.572 1.00 96.44 94 MET A N 1
ATOM 727 C CA . MET A 1 94 ? 9.393 -7.887 -5.179 1.00 96.44 94 MET A CA 1
ATOM 728 C C . MET A 1 94 ? 9.057 -7.739 -6.672 1.00 96.44 94 MET A C 1
ATOM 730 O O . MET A 1 94 ? 9.106 -8.732 -7.401 1.00 96.44 94 MET A O 1
ATOM 734 N N . TYR A 1 95 ? 8.761 -6.520 -7.132 1.00 96.75 95 TYR A N 1
ATOM 735 C CA . TYR A 1 95 ? 8.423 -6.204 -8.524 1.00 96.75 95 TYR A CA 1
ATOM 736 C C . TYR A 1 95 ? 9.598 -5.637 -9.331 1.00 96.75 95 TYR A C 1
ATOM 738 O O . TYR A 1 95 ? 9.437 -5.296 -10.502 1.00 96.75 95 TYR A O 1
ATOM 746 N N . LEU A 1 96 ? 10.799 -5.584 -8.760 1.00 96.44 96 LEU A N 1
ATOM 747 C CA . LEU A 1 96 ? 12.012 -5.434 -9.558 1.00 96.44 96 LEU A CA 1
ATOM 748 C C . LEU A 1 96 ? 12.325 -6.768 -10.245 1.00 96.44 96 LEU A C 1
ATOM 750 O O . LEU A 1 96 ? 12.038 -7.836 -9.709 1.00 96.44 96 LEU A O 1
ATOM 754 N N . CYS A 1 97 ? 12.905 -6.747 -11.440 1.00 95.12 97 CYS A N 1
ATOM 755 C CA . CYS A 1 97 ? 13.307 -7.952 -12.173 1.00 95.12 97 CYS A CA 1
ATOM 756 C C . CYS A 1 97 ? 14.615 -7.752 -12.941 1.00 95.12 97 CYS A C 1
ATOM 758 O O . CYS A 1 97 ? 15.036 -6.627 -13.197 1.00 95.12 97 CYS A O 1
ATOM 760 N N . LYS A 1 98 ? 15.248 -8.864 -13.343 1.00 93.94 98 LYS A N 1
ATOM 761 C CA . LYS A 1 98 ? 16.516 -8.865 -14.094 1.00 93.94 98 LYS A CA 1
ATOM 762 C C . LYS A 1 98 ? 17.558 -7.965 -13.409 1.00 93.94 98 LYS A C 1
ATOM 764 O O . LYS A 1 98 ? 17.693 -8.017 -12.188 1.00 93.94 98 LYS A O 1
ATOM 769 N N . ASP A 1 99 ? 18.226 -7.120 -14.182 1.00 92.06 99 ASP A N 1
ATOM 770 C CA . ASP A 1 99 ? 19.277 -6.213 -13.735 1.00 92.06 99 ASP A CA 1
ATOM 771 C C . ASP A 1 99 ? 18.799 -5.227 -12.662 1.00 92.06 99 ASP A C 1
ATOM 773 O O . ASP A 1 99 ? 19.602 -4.801 -11.840 1.00 92.06 99 ASP A O 1
ATOM 777 N N . ALA A 1 100 ? 17.497 -4.909 -12.597 1.00 94.12 100 ALA A N 1
ATOM 778 C CA . ALA A 1 100 ? 16.968 -4.041 -11.545 1.00 94.12 100 ALA A CA 1
ATOM 779 C C . ALA A 1 100 ? 16.991 -4.684 -10.151 1.00 94.12 100 ALA A C 1
ATOM 781 O O . ALA A 1 100 ? 16.954 -3.953 -9.174 1.00 94.12 100 ALA A O 1
ATOM 782 N N . LYS A 1 101 ? 17.060 -6.020 -10.031 1.00 93.62 101 LYS A N 1
ATOM 783 C CA . LYS A 1 101 ? 17.228 -6.687 -8.722 1.00 93.62 101 LYS A CA 1
ATOM 784 C C . LYS A 1 101 ? 18.665 -6.643 -8.198 1.00 93.62 101 LYS A C 1
ATOM 786 O O . LYS A 1 101 ? 18.892 -7.025 -7.056 1.00 93.62 101 LYS A O 1
ATOM 791 N N . LEU A 1 102 ? 19.629 -6.294 -9.052 1.00 90.19 102 LEU A N 1
ATOM 792 C CA . LEU A 1 102 ? 21.058 -6.299 -8.723 1.00 90.19 102 LEU A CA 1
ATOM 793 C C . LEU A 1 102 ? 21.556 -4.942 -8.204 1.00 90.19 102 LEU A C 1
ATOM 795 O O . LEU A 1 102 ? 22.731 -4.829 -7.858 1.00 90.19 102 LEU A O 1
ATOM 799 N N . TRP A 1 103 ? 20.678 -3.941 -8.184 1.00 83.19 103 TRP A N 1
ATOM 800 C CA . TRP A 1 103 ? 20.904 -2.592 -7.673 1.00 83.19 103 TRP A CA 1
ATOM 801 C C . TRP A 1 103 ? 20.142 -2.395 -6.367 1.00 83.19 103 TRP A C 1
ATOM 803 O O . TRP A 1 103 ? 20.701 -1.715 -5.480 1.00 83.19 103 TRP A O 1
#

Sequence (103 aa):
MINDMSEDFRATLDVVRNEIADVNTKLSLTMRAMANQVPVGGAVPVTKVKVLEPKPFCGVRDAKALENFIFDFEQYFKATNIVIKEAKVTLTTMYLCKDAKLW

pLDDT: mean 88.33, std 13.74, range [45.5, 97.88]

Organism: Cucumis melo var. makuwa (NCBI:txid1194695)

Foldseek 3Di:
DVVVVVVVVVVVVVVVVVVVVVVVVVVVVVVVVVVPPPPPDDDPPPVLPPLDDAAAAAPPPDPVSVVSRVVSLVVSCVSVVPDDPVVSVVVSLVRYHHVRVVD

=== Feature glossary ===
Legend for the data blocks above and below:

— What the protein is —

The amino-acid sequence is the protein's primary structure: the linear order of residues from the N-terminus to the C-terminus, written in one-letter code. Everything else here — the 3D coordinates, the secondary structure, the domain annotations — is ultimately a consequence of this string.

Database cross-references. InterPro integrates a dozen domain/family signature databases into unified entries with residue-range hits. GO terms attach function/process/location labels with evidence codes. CATH codes position the fold in a four-level structural taxonomy. Organism is the NCBI-taxonomy species name.

— Where its atoms are —

The mmCIF block holds the 3D Cartesian coordinates of each backbone atom (N, Cα, C, O) in ångströms. mmCIF is the PDB's canonical archive format — a tagged-loop text representation of the atomic model.

The six renders are orthographic views along the three Cartesian axes in both directions. Representation (cartoon, sticks, or surface) and color scheme (sequence-rainbow or by-chain) vary across proteins so the training set covers all the common visualization conventions.

— Local backbone conformation —

Secondary structure is the local, repeating backbone conformation. DSSP classifies it into eight states by reading the hydrogen-bond network: three helix types (H, G, I), two β types (E, B), two non-regular types (T, S), and unstructured coil (-).

SS3 is a coarse helix/strand/coil call (letters a/b/c) made by the P-SEA algorithm from inter-Cα distances and dihedrals. It is less detailed than DSSP but needs only Cα positions.

Backbone dihedral angles. Every residue except chain termini has a φ (preceding-C → N → Cα → C) and a ψ (N → Cα → C → next-N). They are reported in degrees following the IUPAC sign convention. Secondary structure is essentially a statement about which (φ, ψ) basin each residue occupies.

— Global shape and packing —

The geometric summary reports three shape descriptors. Rg (radius of gyration) measures how spread out the Cα atoms are about their centre of mass; compact globular proteins have small Rg, elongated or unfolded ones large. Cα contacts (<8 Å, |i−j|>4) count long-range residue pairs in spatial proximity — high for tightly packed folds, near zero for rods or random coil. The bounding-box extents give the protein's footprint along x, y, z in Å.

Solvent accessibility: the surface area of each residue that a 1.4 Å water pr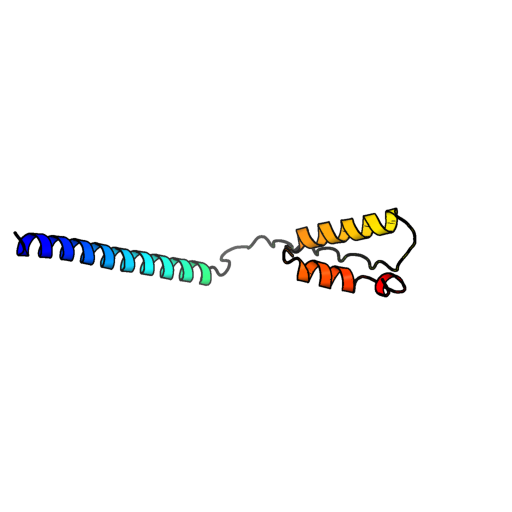obe can touch, in Å². When only backbone atoms are present the absolute values are lower than full-atom SASA (side chains contribute most of the area) and are flagged as backbone-only.

Plot images: a contact map (which residues are close in 3D, as an N×N binary image), a Ramachandran scatter (backbone torsion angles, revealing secondary-structure composition at a glance), and — for AlphaFold structures — a PAE heatmap (pairwise prediction confidence).

— Structural neighborhood —

Foldseek's 3Di representation compresses backbone geometry into a per-residue letter drawn from a learned twenty-state alphabet. It captures the tertiary interaction pattern around each residue — which residues are packed against it in space, regardless of where they are in sequence.

Structural nearest neighbors (via Foldseek easy-search vs the PDB). Reported per hit: target PDB id, E-value, and alignment TM-score. A TM-score above ~0.5 is the conventional threshold for 'same fold'.

— Confidence and disorder —

pLDDT (predicted Local Distance Difference Test) is AlphaFold's per-residue confidence score, ranging from 0 to 100. Values above 90 indicate high confidence (typically well-packed cores); 70–90 is confident; 50–70 low confidence; below 50 usually means the region is disordered or the prediction is unreliable there. AlphaFold stores pLDDT in the mmCIF B-factor column.

For experimental (PDB) structures, the B-factor (temperature factor) quantifies the positional spread of each atom in the crystal — a combination of thermal vibration and static disorder — in units of Å². High B-factors mark flexible loops or poorly resolved regions; low B-factors mark the rigid, well-ordered core.

Predicted Aligned Error (PAE) is an AlphaFold confidence matrix: entry (i, j) is the expected error in the position of residue j, in ångströms, when the prediction is superimposed on the true structure at residue i. Low PAE within a block of residues means that block is internally rigid and well-predicted; high PAE between two blocks means their relative placement is uncertain even if each block individually is confident.